Protein AF-K8Z9R3-F1 (afdb_monomer)

Sequence (144 aa):
MTDSKAEIEARPEETPIKNKKKRSLGTVLIVVLTIVILFASFYVFQRNIISVVQSKENHFFHILYQAKHYDKDDEVAILNDDKEGILATIIAMPKEKVKEKKVLLLLEGQNKVPKNQCVLQYSYHGKTYYRLIPQEEILGKKLI

Mean predicted aligned error: 16.2 Å

Foldseek 3Di:
DDDDDDDDPDDDDPDPPPPPPPPDPVNVVVVVVVVVVVVVVVVVVVVVVVCVVCVPQPPLPPQFDADPDDDAQFWFWAADPVRDIFTWGFHFDAQGFDDDPVVCVVVVNDRGHHRQWTWIWGADPNDIDIDIDGPVRTPGTGHD

Radius of gyration: 38.96 Å; Cα contacts (8 Å, |Δi|>4): 165; chains: 1; bounding box: 82×59×114 Å

pLDDT: mean 78.54, std 15.34, range [44.75, 94.81]

Organism: NCBI:txid1234409

Secondary structure (DSSP, 8-sta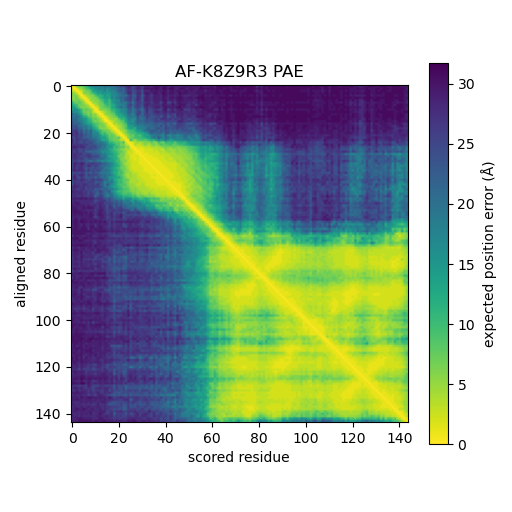te):
----------PPP-----------HHHHHHHHHHHHHHHHHHHHHHHHHHHHHHHHHSTTTTTEE--SS--TT-EEEEE-TTS-EEEEEEEE-TT-B---HHHHHHTTT-SB--TTEEEEEEEETTEEEEEEEEGGG--EEEP-

Nearest PDB structures (foldseek):
  7uwz-assembly1_A  TM=7.080E-01  e=2.681E-02  synthetic construct
  6w92-assembly1_A  TM=4.760E-01  e=4.591E-01  Homo sapiens
  8bdv-assembly1_A  TM=4.474E-01  e=3.060E-01  Staphylococcus aureus
  6t6w-assembly1_B  TM=2.427E-01  e=3.060E-01  Southampton virus (serotype 3)
  6yxy-assembly1_AE  TM=1.672E-01  e=2.466E+00  Trypanosoma brucei brucei

Solvent-accessible surface area (backbone atoms only — not comparable to full-atom values): 8793 Å² total; per-residue (Å²): 143,86,82,88,75,89,82,76,82,78,78,81,78,82,72,82,81,77,79,74,77,76,76,50,72,68,60,54,51,52,53,52,53,51,51,54,52,52,51,51,54,50,51,53,51,50,51,51,50,52,52,55,52,51,60,70,70,52,62,77,62,77,46,48,43,80,60,96,70,83,58,71,70,39,51,28,33,32,63,48,98,86,67,44,82,42,69,27,31,28,77,38,46,49,62,36,74,60,85,52,67,72,59,27,61,75,45,76,68,42,54,50,38,52,83,62,24,32,35,32,39,34,72,58,97,91,40,82,47,76,46,79,42,52,62,85,63,51,71,19,31,58,69,129

Structure (mmCIF, N/CA/C/O backbone):
data_AF-K8Z9R3-F1
#
_entry.id   AF-K8Z9R3-F1
#
loop_
_atom_site.group_PDB
_atom_site.id
_atom_site.type_symbol
_atom_site.label_atom_id
_atom_site.label_alt_id
_atom_site.label_comp_id
_atom_site.label_asym_id
_atom_site.label_entity_id
_atom_site.label_seq_id
_atom_site.pdbx_PDB_ins_code
_atom_site.Cartn_x
_atom_site.Cartn_y
_atom_site.Cartn_z
_atom_site.occupancy
_atom_site.B_iso_or_equiv
_atom_site.auth_seq_id
_atom_site.auth_comp_id
_atom_site.auth_asym_id
_atom_site.auth_atom_id
_atom_site.pdbx_PDB_model_num
ATOM 1 N N . MET A 1 1 ? 63.128 -44.549 -93.442 1.00 55.72 1 MET A N 1
ATOM 2 C CA . MET A 1 1 ? 62.852 -43.142 -93.093 1.00 55.72 1 MET A CA 1
ATOM 3 C C . MET A 1 1 ? 61.366 -42.898 -93.285 1.00 55.72 1 MET A C 1
ATOM 5 O O . MET A 1 1 ? 60.949 -42.805 -94.426 1.00 55.72 1 MET A O 1
ATOM 9 N N . THR A 1 2 ? 60.602 -42.858 -92.194 1.00 47.03 2 THR A N 1
ATOM 10 C CA . THR A 1 2 ? 59.252 -42.269 -92.087 1.00 47.03 2 THR A CA 1
ATOM 11 C C . THR A 1 2 ? 58.983 -42.123 -90.594 1.00 47.03 2 THR A C 1
ATOM 13 O O . THR A 1 2 ? 58.493 -43.041 -89.940 1.00 47.03 2 THR A O 1
ATOM 16 N N . ASP A 1 3 ? 59.437 -40.992 -90.065 1.00 49.03 3 ASP A N 1
ATOM 17 C CA . ASP A 1 3 ? 59.063 -40.465 -88.760 1.00 49.03 3 ASP A CA 1
ATOM 18 C C . ASP A 1 3 ? 57.748 -39.684 -88.872 1.00 49.03 3 ASP A C 1
ATOM 20 O O . ASP A 1 3 ? 57.462 -39.094 -89.911 1.00 49.03 3 ASP A O 1
ATOM 24 N N . SER A 1 4 ? 57.071 -39.560 -87.728 1.00 52.44 4 SER A N 1
ATOM 25 C CA . SER A 1 4 ? 56.029 -38.576 -87.393 1.00 52.44 4 SER A CA 1
ATOM 26 C C . SER A 1 4 ? 54.599 -38.867 -87.831 1.00 52.44 4 SER A C 1
ATOM 28 O O . SER A 1 4 ? 54.335 -39.233 -88.962 1.00 52.44 4 SER A O 1
ATOM 30 N N . LYS A 1 5 ? 53.582 -38.604 -87.016 1.00 56.75 5 LYS A N 1
ATOM 31 C CA . LYS A 1 5 ? 53.425 -38.304 -85.580 1.00 56.75 5 LYS A CA 1
ATOM 32 C C . LYS A 1 5 ? 51.905 -38.368 -85.409 1.00 56.75 5 LYS A C 1
ATOM 34 O O . LYS A 1 5 ? 51.187 -37.829 -86.245 1.00 56.75 5 LYS A O 1
ATOM 39 N N . ALA A 1 6 ? 51.413 -39.030 -84.369 1.00 55.19 6 ALA A N 1
ATOM 40 C CA . ALA A 1 6 ? 50.006 -38.933 -84.009 1.00 55.19 6 ALA A CA 1
ATOM 41 C C . ALA A 1 6 ? 49.733 -37.504 -83.508 1.00 55.19 6 ALA A C 1
ATOM 43 O O . ALA A 1 6 ? 50.285 -37.092 -82.487 1.00 55.19 6 ALA A O 1
ATOM 44 N N . GLU A 1 7 ? 48.923 -36.744 -84.242 1.00 59.84 7 GLU A N 1
ATOM 45 C CA . GLU A 1 7 ? 48.343 -35.486 -83.774 1.00 59.84 7 GLU A CA 1
ATOM 46 C C . GLU A 1 7 ? 47.210 -35.813 -82.797 1.00 59.84 7 GLU A C 1
ATOM 48 O O . GLU A 1 7 ? 46.140 -36.288 -83.171 1.00 59.84 7 GLU A O 1
ATOM 53 N N . ILE A 1 8 ? 47.483 -35.604 -81.512 1.00 61.06 8 ILE A N 1
ATOM 54 C CA . ILE A 1 8 ? 46.482 -35.587 -80.450 1.00 61.06 8 ILE A CA 1
ATOM 55 C C . ILE A 1 8 ? 45.933 -34.160 -80.416 1.00 61.06 8 ILE A C 1
ATOM 57 O O . ILE A 1 8 ? 46.606 -33.247 -79.936 1.00 61.06 8 ILE A O 1
ATOM 61 N N . GLU A 1 9 ? 44.726 -33.959 -80.944 1.00 53.25 9 GLU A N 1
ATOM 62 C CA . GLU A 1 9 ? 43.955 -32.734 -80.726 1.00 53.25 9 GLU A CA 1
ATOM 63 C C . GLU A 1 9 ? 43.710 -32.557 -79.220 1.00 53.25 9 GLU A C 1
ATOM 65 O O . GLU A 1 9 ? 42.958 -33.300 -78.583 1.00 53.25 9 GLU A O 1
ATOM 70 N N . ALA A 1 10 ? 44.363 -31.556 -78.637 1.00 52.25 10 ALA A N 1
ATOM 71 C CA . ALA A 1 10 ? 44.086 -31.099 -77.288 1.00 52.25 10 ALA A CA 1
ATOM 72 C C . ALA A 1 10 ? 42.703 -30.427 -77.263 1.00 52.25 10 ALA A C 1
ATOM 74 O O . ALA A 1 10 ? 42.527 -29.314 -77.759 1.00 52.25 10 ALA A O 1
ATOM 75 N N . ARG A 1 11 ? 41.710 -31.104 -76.675 1.00 63.94 11 ARG A N 1
ATOM 76 C CA . ARG A 1 11 ? 40.442 -30.473 -76.287 1.00 63.94 11 ARG A CA 1
ATOM 77 C C . ARG A 1 11 ? 40.746 -29.343 -75.292 1.00 63.94 11 ARG A C 1
ATOM 79 O O . ARG A 1 11 ? 41.435 -29.609 -74.308 1.00 63.94 11 ARG A O 1
ATOM 86 N N . PRO A 1 12 ? 40.252 -28.112 -75.499 1.00 56.16 12 PRO A N 1
ATOM 87 C CA . PRO A 1 12 ? 40.429 -27.052 -74.518 1.00 56.16 12 PRO A CA 1
ATOM 88 C C . PRO A 1 12 ? 39.654 -27.413 -73.245 1.00 56.16 12 PRO A C 1
ATOM 90 O O . PRO A 1 12 ? 38.433 -27.560 -73.273 1.00 56.16 12 PRO A O 1
ATOM 93 N N . GLU A 1 13 ? 40.362 -27.574 -72.128 1.00 59.94 13 GLU A N 1
ATOM 94 C CA . GLU A 1 13 ? 39.747 -27.577 -70.803 1.00 59.94 13 GLU A CA 1
ATOM 95 C C . GLU A 1 13 ? 39.108 -26.201 -70.568 1.00 59.94 13 GLU A C 1
ATOM 97 O O . GLU A 1 13 ? 39.792 -25.173 -70.545 1.00 59.94 13 GLU A O 1
ATOM 102 N N . GLU A 1 14 ? 37.785 -26.167 -70.410 1.00 54.34 14 GLU A N 1
ATOM 103 C CA . GLU A 1 14 ? 37.080 -24.975 -69.952 1.00 54.34 14 GLU A CA 1
ATOM 104 C C . GLU A 1 14 ? 37.572 -24.624 -68.546 1.00 54.34 14 GLU A C 1
ATOM 106 O O . GLU A 1 14 ? 37.237 -25.252 -67.541 1.00 54.34 14 GLU A O 1
ATOM 111 N N . THR A 1 15 ? 38.401 -23.590 -68.475 1.00 60.47 15 THR A N 1
ATOM 112 C CA . THR A 1 15 ? 38.786 -22.975 -67.212 1.00 60.47 15 THR A CA 1
ATOM 113 C C . THR A 1 15 ? 37.537 -22.351 -66.583 1.00 60.47 15 THR A C 1
ATOM 115 O O . THR A 1 15 ? 36.822 -21.603 -67.255 1.00 60.47 15 THR A O 1
ATOM 118 N N . PRO A 1 16 ? 37.238 -22.606 -65.294 1.00 60.16 16 PRO A N 1
ATOM 119 C CA . PRO A 1 16 ? 36.074 -22.015 -64.657 1.00 60.16 16 PRO A CA 1
ATOM 120 C C . PRO A 1 16 ? 36.231 -20.494 -64.648 1.00 60.16 16 PRO A C 1
ATOM 122 O O . PRO A 1 16 ? 37.081 -19.939 -63.942 1.00 60.16 16 PRO A O 1
ATOM 125 N N . ILE A 1 17 ? 35.390 -19.812 -65.428 1.00 63.97 17 ILE A N 1
ATOM 126 C CA . ILE A 1 17 ? 35.260 -18.357 -65.420 1.00 63.97 17 ILE A CA 1
ATOM 127 C C . ILE A 1 17 ? 34.799 -17.961 -64.016 1.00 63.97 17 ILE A C 1
ATOM 129 O O . ILE A 1 17 ? 33.620 -18.015 -63.659 1.00 63.97 17 ILE A O 1
ATOM 133 N N . LYS A 1 18 ? 35.764 -17.570 -63.183 1.00 58.81 18 LYS A N 1
ATOM 134 C CA . LYS A 1 18 ? 35.537 -16.957 -61.876 1.00 58.81 18 LYS A CA 1
ATOM 135 C C . LYS A 1 18 ? 34.822 -15.626 -62.104 1.00 58.81 18 LYS A C 1
ATOM 137 O O . LYS A 1 18 ? 35.453 -14.578 -62.231 1.00 58.81 18 LYS A O 1
ATOM 142 N N . ASN A 1 19 ? 33.493 -15.645 -62.091 1.00 57.97 19 ASN A N 1
ATOM 143 C CA . ASN A 1 19 ? 32.685 -14.442 -61.943 1.00 57.97 19 ASN A CA 1
ATOM 144 C C . ASN A 1 19 ? 32.899 -13.871 -60.532 1.00 57.97 19 ASN A C 1
ATOM 146 O O . ASN A 1 19 ? 32.089 -14.055 -59.624 1.00 57.97 19 ASN A O 1
ATOM 150 N N . LYS A 1 20 ? 34.007 -13.149 -60.322 1.00 55.41 20 LYS A N 1
ATOM 151 C CA . LYS A 1 20 ? 34.118 -12.213 -59.202 1.00 55.41 20 LYS A CA 1
ATOM 152 C C . LYS A 1 20 ? 33.115 -11.093 -59.473 1.00 55.41 20 LYS A C 1
ATOM 154 O O . LYS A 1 20 ? 33.454 -10.102 -60.112 1.00 55.41 20 LYS A O 1
ATOM 159 N N . LYS A 1 21 ? 31.876 -11.240 -58.983 1.00 61.62 21 LYS A N 1
ATOM 160 C CA . LYS A 1 21 ? 30.930 -10.122 -58.861 1.00 61.62 21 LYS A CA 1
ATOM 161 C C . LYS A 1 21 ? 31.626 -9.029 -58.043 1.00 61.62 21 LYS A C 1
ATOM 163 O O . LYS A 1 21 ? 31.679 -9.113 -56.816 1.00 61.62 21 LYS A O 1
ATOM 168 N N . LYS A 1 22 ? 32.197 -8.024 -58.722 1.00 60.19 22 LYS A N 1
ATOM 169 C CA . LYS A 1 22 ? 32.616 -6.761 -58.106 1.00 60.19 22 LYS A CA 1
ATOM 170 C C . LYS A 1 22 ? 31.357 -6.185 -57.469 1.00 60.19 22 LYS A C 1
ATOM 172 O O . LYS A 1 22 ? 30.458 -5.734 -58.172 1.00 60.19 22 LYS A O 1
ATOM 177 N N . ARG A 1 23 ? 31.249 -6.281 -56.143 1.00 59.72 23 ARG A N 1
ATOM 178 C CA . ARG A 1 23 ? 30.182 -5.602 -55.405 1.00 59.72 23 ARG A CA 1
ATOM 179 C C . ARG A 1 23 ? 30.370 -4.112 -55.673 1.00 59.72 23 ARG A C 1
ATOM 181 O O . ARG A 1 23 ? 31.442 -3.577 -55.404 1.00 59.72 23 ARG A O 1
ATOM 188 N N . SER A 1 24 ? 29.372 -3.488 -56.291 1.00 70.81 24 SER A N 1
ATOM 189 C CA . SER A 1 24 ? 29.402 -2.058 -56.584 1.00 70.81 24 SER A CA 1
ATOM 190 C C . SER A 1 24 ? 29.524 -1.282 -55.272 1.00 70.81 24 SER A C 1
ATOM 192 O O . SER A 1 24 ? 28.873 -1.633 -54.285 1.00 70.81 24 SER A O 1
ATOM 194 N N . LEU A 1 25 ? 30.347 -0.228 -55.261 1.00 71.25 25 LEU A N 1
ATOM 195 C CA . LEU A 1 25 ? 30.527 0.663 -54.107 1.00 71.25 25 LEU A CA 1
ATOM 196 C C . LEU A 1 25 ? 29.182 1.197 -53.587 1.00 71.25 25 LEU A C 1
ATOM 198 O O . LEU A 1 25 ? 28.995 1.313 -52.379 1.00 71.25 25 LEU A O 1
ATOM 202 N N . GLY A 1 26 ? 28.211 1.416 -54.482 1.00 74.44 26 GLY A N 1
ATOM 203 C CA . GLY A 1 26 ? 26.856 1.832 -54.111 1.00 74.44 26 GLY A CA 1
ATOM 204 C C . GLY A 1 26 ? 26.102 0.790 -53.280 1.00 74.44 26 GLY A C 1
ATOM 205 O O . GLY A 1 26 ? 25.419 1.142 -52.325 1.00 74.44 26 GLY A O 1
ATOM 206 N N . THR A 1 27 ? 26.272 -0.504 -53.569 1.00 77.12 27 THR A N 1
ATOM 207 C CA . THR A 1 27 ? 25.634 -1.581 -52.793 1.00 77.12 27 THR A CA 1
ATOM 208 C C . THR A 1 27 ? 26.214 -1.669 -51.384 1.00 77.12 27 THR A C 1
ATOM 210 O O . THR A 1 27 ? 25.479 -1.910 -50.433 1.00 77.12 27 THR A O 1
ATOM 213 N N . VAL A 1 28 ? 27.522 -1.435 -51.231 1.00 78.19 28 VAL A N 1
ATOM 214 C CA . VAL A 1 28 ? 28.172 -1.400 -49.912 1.00 78.19 28 VAL A CA 1
ATOM 215 C C . VAL A 1 28 ? 27.656 -0.215 -49.095 1.00 78.19 28 VAL A C 1
ATOM 217 O O . VAL A 1 28 ? 27.317 -0.389 -47.927 1.00 78.19 28 VAL A O 1
ATOM 220 N N . LEU A 1 29 ? 27.523 0.959 -49.719 1.00 82.38 29 LEU A N 1
ATOM 221 C CA . LEU A 1 29 ? 27.026 2.165 -49.056 1.00 82.38 29 LEU A CA 1
ATOM 222 C C . LEU A 1 29 ? 25.589 1.988 -48.538 1.00 82.38 29 LEU A C 1
ATOM 224 O O . LEU A 1 29 ? 25.298 2.341 -47.398 1.00 82.38 29 LEU A O 1
ATOM 228 N N . ILE A 1 30 ? 24.712 1.381 -49.347 1.00 85.00 30 ILE A N 1
ATOM 229 C CA . ILE A 1 30 ? 23.323 1.098 -48.961 1.00 85.00 30 ILE A CA 1
ATOM 230 C C . ILE A 1 30 ? 23.285 0.134 -47.773 1.00 85.00 30 ILE A C 1
ATOM 232 O O . ILE A 1 30 ? 22.587 0.399 -46.798 1.00 85.00 30 ILE A O 1
ATOM 236 N N . VAL A 1 31 ? 24.064 -0.952 -47.802 1.00 84.06 31 VAL A N 1
ATOM 237 C CA . VAL A 1 31 ? 24.102 -1.927 -46.698 1.00 84.06 31 VAL A CA 1
ATOM 238 C C . VAL A 1 31 ? 24.564 -1.271 -45.395 1.00 84.06 31 VAL A C 1
ATOM 240 O O . VAL A 1 31 ? 23.930 -1.471 -44.361 1.00 84.06 31 VAL A O 1
ATOM 243 N N . VAL A 1 32 ? 25.609 -0.437 -45.439 1.00 85.88 32 VAL A N 1
ATOM 244 C CA . VAL A 1 32 ? 26.090 0.299 -44.258 1.00 85.88 32 VAL A CA 1
ATOM 245 C C . VAL A 1 32 ? 25.013 1.243 -43.726 1.00 85.88 32 VAL A C 1
ATOM 247 O O . VAL A 1 32 ? 24.728 1.226 -42.531 1.00 85.88 32 VAL A O 1
ATOM 250 N N . LEU A 1 33 ? 24.361 2.012 -44.602 1.00 88.38 33 LEU A N 1
ATOM 251 C CA . LEU A 1 33 ? 23.294 2.932 -44.205 1.00 88.38 33 LEU A CA 1
ATOM 252 C C . LEU A 1 33 ? 22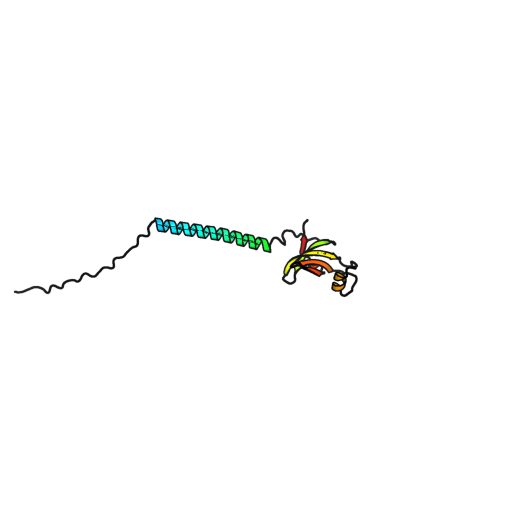.120 2.189 -43.548 1.00 88.38 33 LEU A C 1
A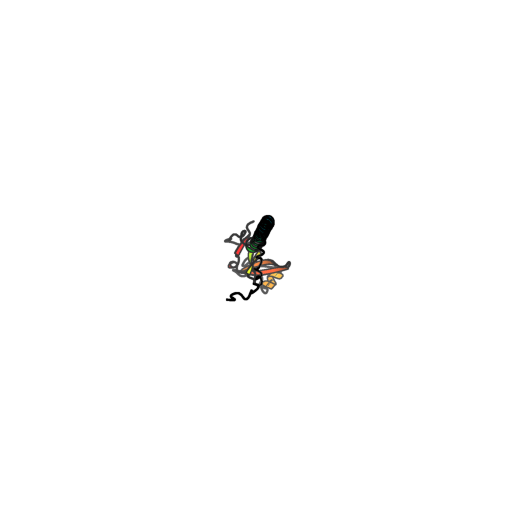TOM 254 O O . LEU A 1 33 ? 21.595 2.628 -42.528 1.00 88.38 33 LEU A O 1
ATOM 258 N N . THR A 1 34 ? 21.753 1.029 -44.094 1.00 86.88 34 THR A N 1
ATOM 259 C CA . THR A 1 34 ? 20.660 0.202 -43.563 1.00 86.88 34 THR A CA 1
ATOM 260 C C . THR A 1 34 ? 20.987 -0.315 -42.161 1.00 86.88 34 THR A C 1
ATOM 262 O O . THR A 1 34 ? 20.139 -0.270 -41.273 1.00 86.88 34 THR A O 1
ATOM 265 N N . ILE A 1 35 ? 22.230 -0.753 -41.930 1.00 90.25 35 ILE A N 1
ATOM 266 C CA . ILE A 1 35 ? 22.692 -1.202 -40.610 1.00 90.25 35 ILE A CA 1
ATOM 267 C C . ILE A 1 35 ? 22.647 -0.045 -39.606 1.00 90.25 35 ILE A C 1
ATOM 269 O O . ILE A 1 35 ? 22.139 -0.225 -38.503 1.00 90.25 35 ILE A O 1
ATOM 273 N N . VAL A 1 36 ? 23.109 1.152 -39.984 1.00 90.75 36 VAL A N 1
ATOM 274 C CA . VAL A 1 36 ? 23.073 2.335 -39.105 1.00 90.75 36 VAL A CA 1
ATOM 275 C C . VAL A 1 36 ? 21.639 2.688 -38.699 1.00 90.75 36 VAL A C 1
ATOM 277 O O . VAL A 1 36 ? 21.387 2.933 -37.520 1.00 90.75 36 VAL A O 1
ATOM 280 N N . ILE A 1 37 ? 20.690 2.657 -39.640 1.00 91.25 37 ILE A N 1
ATOM 281 C CA . ILE A 1 37 ? 19.271 2.919 -39.354 1.00 91.25 37 ILE A CA 1
ATOM 282 C C . ILE A 1 37 ? 18.710 1.864 -38.394 1.00 91.25 37 ILE A C 1
ATOM 284 O O . ILE A 1 37 ? 18.081 2.223 -37.402 1.00 91.25 37 ILE A O 1
ATOM 288 N N . LEU A 1 38 ? 18.982 0.576 -38.632 1.00 91.00 38 LEU A N 1
ATOM 289 C CA . LEU A 1 38 ? 18.526 -0.504 -37.751 1.00 91.00 38 LEU A CA 1
ATOM 290 C C . LEU A 1 38 ? 19.091 -0.368 -36.331 1.00 91.00 38 LEU A C 1
ATOM 292 O O . LEU A 1 38 ? 18.348 -0.522 -35.363 1.00 91.00 38 LEU A O 1
ATOM 296 N N . PHE A 1 39 ? 20.374 -0.022 -36.195 1.00 89.75 39 PHE A N 1
ATOM 297 C CA . PHE A 1 39 ? 20.992 0.235 -34.893 1.00 89.75 39 PHE A CA 1
ATOM 298 C C . PHE A 1 39 ? 20.380 1.450 -34.192 1.00 89.75 39 PHE A C 1
ATOM 300 O O . PHE A 1 39 ? 20.116 1.386 -32.993 1.00 89.75 39 PHE A O 1
ATOM 307 N N . ALA A 1 40 ? 20.107 2.534 -34.921 1.00 88.06 40 ALA A N 1
ATOM 308 C CA . ALA A 1 40 ? 19.456 3.715 -34.362 1.00 88.06 40 ALA A CA 1
ATOM 309 C C . ALA A 1 40 ? 18.030 3.397 -33.883 1.00 88.06 40 ALA A C 1
ATOM 311 O O . ALA A 1 40 ? 17.672 3.727 -32.751 1.00 88.06 40 ALA A O 1
ATOM 312 N N . SER A 1 41 ? 17.235 2.696 -34.696 1.00 88.69 41 SER A N 1
ATOM 313 C CA . SER A 1 41 ? 15.887 2.258 -34.322 1.00 88.69 41 SER A CA 1
ATOM 314 C C . SER A 1 41 ? 15.905 1.327 -33.109 1.00 88.69 41 SER A C 1
ATOM 316 O O . SER A 1 41 ? 15.107 1.505 -32.190 1.00 88.69 41 SER A O 1
ATOM 318 N N . PHE A 1 42 ? 16.844 0.379 -33.059 1.00 87.56 42 PHE A N 1
ATOM 319 C CA . PHE A 1 42 ? 17.013 -0.523 -31.921 1.00 87.56 42 PHE A CA 1
ATOM 320 C C . PHE A 1 42 ? 17.436 0.222 -30.647 1.00 87.56 42 PHE A C 1
ATOM 322 O O . PHE A 1 42 ? 16.893 -0.042 -29.577 1.00 87.56 42 PHE A O 1
ATOM 329 N N . TYR A 1 43 ? 18.343 1.197 -30.752 1.00 86.06 43 TYR A N 1
ATOM 330 C CA . TYR A 1 43 ? 18.779 2.019 -29.622 1.00 86.06 43 TYR A CA 1
ATOM 331 C C . TYR A 1 43 ? 17.631 2.858 -29.039 1.00 86.06 43 TYR A C 1
ATOM 333 O O . TYR A 1 43 ? 17.446 2.903 -27.821 1.00 86.06 43 TYR A O 1
ATOM 341 N N . VAL A 1 44 ? 16.819 3.483 -29.899 1.00 77.56 44 VAL A N 1
ATOM 342 C CA . VAL A 1 44 ? 15.623 4.231 -29.474 1.00 77.56 44 VAL A CA 1
ATOM 343 C C . VAL A 1 44 ? 14.596 3.296 -28.830 1.00 77.56 44 VAL A C 1
ATOM 345 O O . VAL A 1 44 ? 14.036 3.622 -27.784 1.00 77.56 44 VAL A O 1
ATOM 348 N N . PHE A 1 45 ? 14.386 2.109 -29.403 1.00 76.88 45 PHE A N 1
ATOM 349 C CA . PHE A 1 45 ? 13.487 1.099 -28.848 1.00 76.88 45 PHE A CA 1
ATOM 350 C C . PHE A 1 45 ? 13.943 0.610 -27.466 1.00 76.88 45 PHE A C 1
ATOM 352 O O . PHE A 1 45 ? 13.134 0.562 -26.541 1.00 76.88 45 PHE A O 1
ATOM 359 N N . GLN A 1 46 ? 15.239 0.334 -27.284 1.00 76.69 46 GLN A N 1
ATOM 360 C CA . GLN A 1 46 ? 15.793 -0.028 -25.979 1.00 76.69 46 GLN A CA 1
ATOM 361 C C . GLN A 1 46 ? 15.634 1.094 -24.954 1.00 76.69 46 GLN A C 1
ATOM 363 O O . GLN A 1 46 ? 15.209 0.821 -23.835 1.00 76.69 46 GLN A O 1
ATOM 368 N N . ARG A 1 47 ? 15.908 2.355 -25.320 1.00 72.12 47 ARG A N 1
ATOM 369 C CA . ARG A 1 47 ? 15.676 3.488 -24.410 1.00 72.12 47 ARG A CA 1
ATOM 370 C C . ARG A 1 47 ? 14.213 3.613 -24.003 1.00 72.12 47 ARG A C 1
ATOM 372 O O . ARG A 1 47 ? 13.950 3.839 -22.827 1.00 72.12 47 ARG A O 1
ATOM 379 N N . ASN A 1 48 ? 13.275 3.423 -24.928 1.00 64.75 48 ASN A N 1
ATOM 380 C CA . ASN A 1 48 ? 11.851 3.464 -24.605 1.00 64.75 48 ASN A CA 1
ATOM 381 C C . ASN A 1 48 ? 11.433 2.304 -23.698 1.00 64.75 48 ASN A C 1
ATOM 383 O O . ASN A 1 48 ? 10.721 2.538 -22.730 1.00 64.75 48 ASN A O 1
ATOM 387 N N . ILE A 1 49 ? 11.901 1.077 -23.942 1.00 62.53 49 ILE A N 1
ATOM 388 C CA . ILE A 1 49 ? 11.591 -0.057 -23.059 1.00 62.53 49 ILE A CA 1
ATOM 389 C C . ILE A 1 49 ? 12.197 0.151 -21.676 1.00 62.53 49 ILE A C 1
ATOM 391 O O . ILE A 1 49 ? 11.487 0.009 -20.690 1.00 62.53 49 ILE A O 1
ATOM 395 N N . ILE A 1 50 ? 13.472 0.528 -21.582 1.00 59.25 50 ILE A N 1
ATOM 396 C CA . ILE A 1 50 ? 14.135 0.763 -20.294 1.00 59.25 50 ILE A CA 1
ATOM 397 C C . ILE A 1 50 ? 13.440 1.904 -19.544 1.00 59.25 50 ILE A C 1
ATOM 399 O O . ILE A 1 50 ? 13.172 1.768 -18.356 1.00 59.25 50 ILE A O 1
ATOM 403 N N . SER A 1 51 ? 13.062 2.982 -20.238 1.00 54.53 51 SER A N 1
ATOM 404 C CA . SER A 1 51 ? 12.310 4.092 -19.647 1.00 54.53 51 SER A CA 1
ATOM 405 C C . SER A 1 51 ? 10.915 3.671 -19.179 1.00 54.53 51 SER A C 1
ATOM 407 O O . SER A 1 51 ? 10.469 4.133 -18.134 1.00 54.53 51 SER A O 1
ATOM 409 N N . VAL A 1 52 ? 10.216 2.804 -19.917 1.00 55.47 52 VAL A N 1
ATOM 410 C CA . VAL A 1 52 ? 8.879 2.309 -19.542 1.00 55.47 52 VAL A CA 1
ATOM 411 C C . VAL A 1 52 ? 8.958 1.292 -18.400 1.00 55.47 52 VAL A C 1
ATOM 413 O O . VAL A 1 52 ? 8.096 1.292 -17.526 1.00 55.47 52 VAL A O 1
ATOM 416 N N . VAL A 1 53 ? 9.995 0.455 -18.367 1.00 55.38 53 VAL A N 1
ATOM 417 C CA . VAL A 1 53 ? 10.221 -0.532 -17.301 1.00 55.38 53 VAL A CA 1
ATOM 418 C C . VAL A 1 53 ? 10.672 0.164 -16.010 1.00 55.38 53 VAL A C 1
ATOM 420 O O . VAL A 1 53 ? 10.056 -0.043 -14.968 1.00 55.38 53 VAL A O 1
ATOM 423 N N . GLN A 1 54 ? 11.631 1.098 -16.068 1.00 48.84 54 GLN A N 1
ATOM 424 C CA . GLN A 1 54 ? 12.013 1.910 -14.901 1.00 48.84 54 GLN A CA 1
ATOM 425 C C . GLN A 1 54 ? 10.873 2.814 -14.408 1.00 48.84 54 GLN A C 1
ATOM 427 O O . GLN A 1 54 ? 10.751 3.035 -13.202 1.00 48.84 54 GLN A O 1
ATOM 432 N N . SER A 1 55 ? 10.011 3.295 -15.313 1.00 47.94 55 SER A N 1
ATOM 433 C CA . SER A 1 55 ? 8.837 4.097 -14.951 1.00 47.94 55 SER A CA 1
ATOM 434 C C . SER A 1 55 ? 7.823 3.324 -14.102 1.00 47.94 55 SER A C 1
ATOM 436 O O . SER A 1 55 ? 7.114 3.948 -13.313 1.00 47.94 55 SER A O 1
ATOM 438 N N . LYS A 1 56 ? 7.727 1.999 -14.253 1.00 49.16 56 LYS A N 1
ATOM 439 C CA . LYS A 1 56 ? 6.737 1.192 -13.527 1.00 49.16 56 LYS A CA 1
ATOM 440 C C . LYS A 1 56 ? 7.246 0.656 -12.193 1.00 49.16 56 LYS A C 1
ATOM 442 O O . LYS A 1 56 ? 6.452 0.551 -11.268 1.00 49.16 56 LYS A O 1
ATOM 447 N N . GLU A 1 57 ? 8.540 0.369 -12.071 1.00 46.66 57 GLU A N 1
ATOM 448 C CA . GLU A 1 57 ? 9.073 -0.299 -10.873 1.00 46.66 57 GLU A CA 1
ATOM 449 C C . GLU A 1 57 ? 9.677 0.660 -9.832 1.00 46.66 57 GLU A C 1
ATOM 451 O O . GLU A 1 57 ? 9.606 0.374 -8.640 1.00 46.66 57 GLU A O 1
ATOM 456 N N . ASN A 1 58 ? 10.198 1.834 -10.222 1.00 44.75 58 ASN A N 1
ATOM 457 C CA . ASN A 1 58 ? 10.946 2.691 -9.283 1.00 44.75 58 ASN A CA 1
ATOM 458 C C . ASN A 1 58 ? 10.199 3.926 -8.761 1.00 44.75 58 ASN A C 1
ATOM 460 O O . ASN A 1 58 ? 10.583 4.473 -7.729 1.00 44.75 58 ASN A O 1
ATOM 464 N N . HIS A 1 59 ? 9.114 4.379 -9.394 1.00 49.22 59 HIS A N 1
ATOM 465 C CA . HIS A 1 59 ? 8.431 5.597 -8.926 1.00 49.22 59 HIS A CA 1
ATOM 466 C C . HIS A 1 59 ? 7.662 5.421 -7.614 1.00 49.22 59 HIS A C 1
ATOM 468 O O . HIS A 1 59 ? 7.414 6.410 -6.928 1.00 49.22 59 HIS A O 1
ATOM 474 N N . PHE A 1 60 ? 7.312 4.188 -7.241 1.00 52.69 60 PHE A N 1
ATOM 475 C CA . PHE A 1 60 ? 6.525 3.932 -6.037 1.00 52.69 60 PHE A CA 1
ATOM 476 C C . PHE A 1 60 ? 7.301 4.253 -4.746 1.00 52.69 60 PHE A C 1
ATOM 478 O O . PHE A 1 60 ? 6.739 4.802 -3.802 1.00 52.69 60 PHE A O 1
ATOM 485 N N . PHE A 1 61 ? 8.612 3.982 -4.724 1.00 55.16 61 PHE A N 1
ATOM 486 C CA . PHE A 1 61 ? 9.442 4.131 -3.523 1.00 55.16 61 PHE A CA 1
ATOM 487 C C . PHE A 1 61 ? 10.180 5.472 -3.422 1.00 55.16 61 PHE A C 1
ATOM 489 O O . PHE A 1 61 ? 10.572 5.862 -2.326 1.00 55.16 61 PHE A O 1
ATOM 496 N N . HIS A 1 62 ? 10.340 6.219 -4.521 1.00 53.19 62 HIS A N 1
ATOM 497 C CA . HIS A 1 62 ? 11.066 7.499 -4.508 1.00 53.19 62 HIS A CA 1
ATOM 498 C C . HIS A 1 62 ? 10.356 8.635 -3.744 1.00 53.19 62 HIS A C 1
ATOM 500 O O . HIS A 1 62 ? 10.980 9.658 -3.479 1.00 53.19 62 HIS A O 1
ATOM 506 N N . ILE A 1 63 ? 9.082 8.465 -3.376 1.00 58.28 63 ILE A N 1
ATOM 507 C CA . ILE A 1 63 ? 8.260 9.480 -2.683 1.00 58.28 63 ILE A CA 1
ATOM 508 C C . ILE A 1 63 ? 8.026 9.093 -1.209 1.00 58.28 63 ILE A C 1
ATOM 510 O O . ILE A 1 63 ? 7.315 9.779 -0.478 1.00 58.28 63 ILE A O 1
ATOM 514 N N . LEU A 1 64 ? 8.619 7.990 -0.742 1.00 67.31 64 LEU A N 1
ATOM 515 C CA . LEU A 1 64 ? 8.401 7.495 0.612 1.00 67.31 64 LEU A CA 1
ATOM 516 C C . LEU A 1 64 ? 9.486 7.986 1.561 1.00 67.31 64 LEU A C 1
ATOM 518 O O . LEU A 1 64 ? 10.678 7.812 1.314 1.00 67.31 64 LEU A O 1
ATOM 522 N N . TYR A 1 65 ? 9.060 8.546 2.688 1.00 75.44 65 TYR A N 1
ATOM 523 C CA . TYR A 1 65 ? 9.931 8.799 3.825 1.00 75.44 65 TYR A CA 1
ATOM 524 C C . TYR A 1 65 ? 9.579 7.843 4.964 1.00 75.44 65 TYR A C 1
ATOM 526 O O . TYR A 1 65 ? 8.407 7.563 5.227 1.00 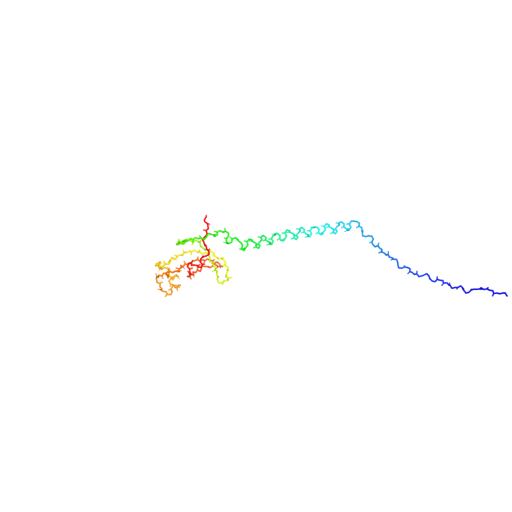75.44 65 TYR A O 1
ATOM 534 N N . GLN A 1 66 ? 10.593 7.331 5.662 1.00 73.56 66 GLN A N 1
ATOM 535 C CA . GLN A 1 66 ? 10.367 6.554 6.879 1.00 73.56 66 GLN A CA 1
ATOM 536 C C . GLN A 1 66 ? 9.946 7.503 8.002 1.00 73.56 66 GLN A C 1
ATOM 538 O O . GLN A 1 66 ? 10.762 8.234 8.568 1.00 73.56 66 GLN A O 1
ATOM 543 N N . ALA A 1 67 ? 8.652 7.510 8.308 1.00 70.50 67 ALA A N 1
ATOM 544 C CA . ALA A 1 67 ? 8.113 8.250 9.433 1.00 70.50 67 ALA A CA 1
ATOM 545 C C . ALA A 1 67 ? 8.291 7.431 10.721 1.00 70.50 67 ALA A C 1
ATOM 547 O O . ALA A 1 67 ? 8.021 6.234 10.753 1.00 70.50 67 ALA A O 1
ATOM 548 N N . LYS A 1 68 ? 8.731 8.077 11.810 1.00 74.38 68 LYS A N 1
ATOM 549 C CA . LYS A 1 68 ? 8.780 7.441 13.144 1.00 74.38 68 LYS A CA 1
ATOM 550 C C . LYS A 1 68 ? 7.394 7.276 13.767 1.00 74.38 68 LYS A C 1
ATOM 552 O O . LYS A 1 68 ? 7.208 6.446 14.652 1.00 74.38 68 LYS A O 1
ATOM 557 N N . HIS A 1 69 ? 6.451 8.101 13.328 1.00 83.00 69 HIS A N 1
ATOM 558 C CA . HIS A 1 69 ? 5.080 8.133 13.801 1.00 83.00 69 HIS A CA 1
ATOM 559 C C . HIS A 1 69 ? 4.158 8.229 12.594 1.00 83.00 69 HIS A C 1
ATOM 561 O O . HIS A 1 69 ? 4.451 8.957 11.645 1.00 83.00 69 HIS A O 1
ATOM 567 N N . TYR A 1 70 ? 3.072 7.474 12.659 1.00 89.06 70 TYR A N 1
ATOM 568 C CA . TYR A 1 70 ? 1.993 7.499 11.691 1.00 89.06 70 TYR A CA 1
ATOM 569 C C . TYR A 1 70 ? 0.752 8.013 12.399 1.00 89.06 70 TYR A C 1
ATOM 571 O O . TYR A 1 70 ? 0.531 7.656 13.557 1.00 89.06 70 TYR A O 1
ATOM 579 N N . ASP A 1 71 ? -0.037 8.813 11.703 1.00 91.44 71 ASP A N 1
ATOM 580 C CA . ASP A 1 71 ? -1.293 9.359 12.185 1.00 91.44 71 ASP A CA 1
ATOM 581 C C . ASP A 1 71 ? -2.459 8.844 11.337 1.00 91.44 71 ASP A C 1
ATOM 583 O O . ASP A 1 71 ? -2.297 8.258 10.264 1.00 91.44 71 ASP A O 1
ATOM 587 N N . LYS A 1 72 ? -3.672 9.042 11.847 1.00 91.19 72 LYS A N 1
ATOM 588 C CA . LYS A 1 72 ? -4.884 8.790 11.072 1.00 91.19 72 LYS A CA 1
ATOM 589 C C . LYS A 1 72 ? -4.917 9.712 9.849 1.00 91.19 72 LYS A C 1
ATOM 591 O O . LYS A 1 72 ? -4.463 10.847 9.921 1.00 91.19 72 LYS A O 1
ATOM 596 N N . ASP A 1 73 ? -5.477 9.208 8.758 1.00 91.69 73 ASP A N 1
ATOM 597 C CA . ASP A 1 73 ? -5.595 9.844 7.444 1.00 91.69 73 ASP A CA 1
ATOM 598 C C . ASP A 1 73 ? -4.268 9.992 6.675 1.00 91.69 73 ASP A C 1
ATOM 600 O O . ASP A 1 73 ? -4.248 10.513 5.560 1.00 91.69 73 ASP A O 1
ATOM 604 N N . ASP A 1 74 ? -3.167 9.451 7.205 1.00 91.50 74 ASP A N 1
ATOM 605 C CA . ASP A 1 74 ? -1.897 9.393 6.488 1.00 91.50 74 ASP A CA 1
ATOM 606 C C . ASP A 1 74 ? -1.949 8.421 5.303 1.00 91.50 74 ASP A C 1
ATOM 608 O O . ASP A 1 74 ? -2.370 7.268 5.442 1.00 91.50 74 ASP A O 1
ATOM 612 N N . GLU A 1 75 ? -1.445 8.861 4.146 1.00 91.75 75 GLU A N 1
ATOM 613 C CA . GLU A 1 75 ? -1.139 7.981 3.016 1.00 91.75 75 GLU A CA 1
ATOM 614 C C . GLU A 1 75 ? 0.210 7.288 3.234 1.00 91.75 75 GLU A C 1
ATOM 616 O O . GLU A 1 75 ? 1.274 7.914 3.249 1.00 91.75 75 GLU A O 1
ATOM 621 N N . VAL A 1 76 ? 0.162 5.970 3.371 1.00 91.69 76 VAL A N 1
ATOM 622 C CA . VAL A 1 76 ? 1.302 5.103 3.641 1.00 91.69 76 VAL A CA 1
ATOM 623 C C . VAL A 1 76 ? 1.469 4.042 2.562 1.00 91.69 76 VAL A C 1
ATOM 625 O O . VAL A 1 76 ? 0.513 3.620 1.918 1.00 91.69 76 VAL A O 1
ATOM 628 N N . ALA A 1 77 ? 2.701 3.594 2.364 1.00 91.19 77 ALA A N 1
ATOM 629 C CA . ALA A 1 77 ? 3.021 2.482 1.488 1.00 91.19 77 ALA A CA 1
ATOM 630 C C . ALA A 1 77 ? 3.077 1.169 2.263 1.00 91.19 77 ALA A C 1
ATOM 632 O O . ALA A 1 77 ? 3.711 1.082 3.317 1.00 91.19 77 ALA A O 1
ATOM 633 N N . ILE A 1 78 ? 2.466 0.137 1.694 1.00 90.56 78 ILE A N 1
ATOM 634 C CA . ILE A 1 78 ? 2.481 -1.234 2.209 1.00 90.56 78 ILE A CA 1
ATOM 635 C C . ILE A 1 78 ? 2.761 -2.211 1.070 1.00 90.56 78 ILE A C 1
ATOM 637 O O . ILE A 1 78 ? 2.621 -1.857 -0.101 1.00 90.56 78 ILE A O 1
ATOM 641 N N . LEU A 1 79 ? 3.124 -3.448 1.405 1.00 87.81 79 LEU A N 1
ATOM 642 C CA . LEU A 1 79 ? 3.146 -4.542 0.434 1.00 87.81 79 LEU A CA 1
ATOM 643 C C . LEU A 1 79 ? 1.776 -5.228 0.397 1.00 87.81 79 LEU A C 1
ATOM 645 O O . LEU A 1 79 ? 1.179 -5.501 1.441 1.00 87.81 79 LEU A O 1
ATOM 649 N N . ASN A 1 80 ? 1.269 -5.507 -0.802 1.00 84.56 80 ASN A N 1
ATOM 650 C CA . ASN A 1 80 ? 0.133 -6.409 -0.976 1.00 84.56 80 ASN A CA 1
ATOM 651 C C . ASN A 1 80 ? 0.584 -7.883 -0.868 1.00 84.56 80 ASN A C 1
ATOM 653 O O . ASN A 1 80 ? 1.761 -8.180 -0.651 1.00 84.56 80 ASN A O 1
ATOM 657 N N . ASP A 1 81 ? -0.359 -8.817 -1.017 1.00 81.88 81 ASP A N 1
ATOM 658 C CA . ASP A 1 81 ? -0.072 -10.257 -0.909 1.00 81.88 81 ASP A CA 1
ATOM 659 C C . ASP A 1 81 ? 0.870 -10.767 -2.0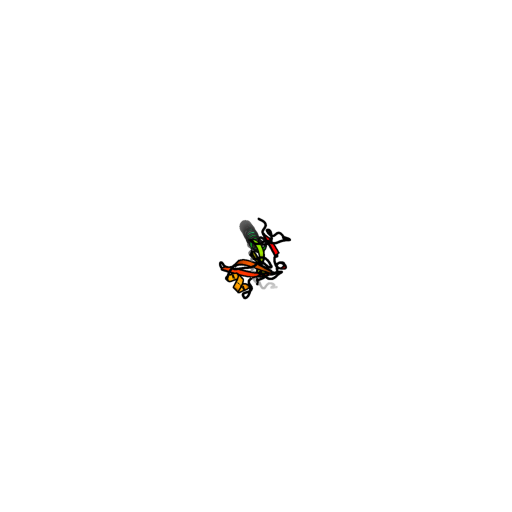18 1.00 81.88 81 ASP A C 1
ATOM 661 O O . ASP A 1 81 ? 1.638 -11.702 -1.795 1.00 81.88 81 ASP A O 1
ATOM 665 N N . ASP A 1 82 ? 0.893 -10.083 -3.165 1.00 83.69 82 ASP A N 1
ATOM 666 C CA . ASP A 1 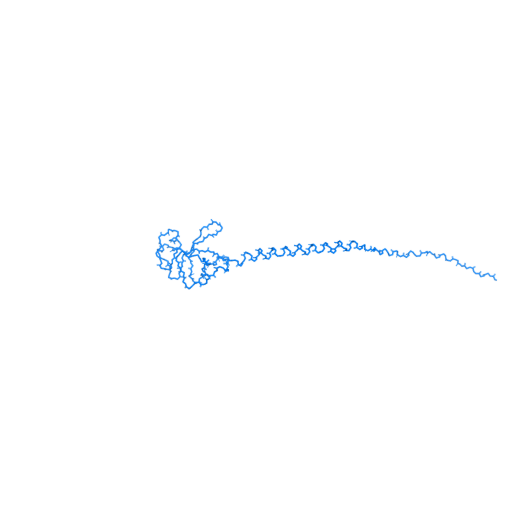82 ? 1.797 -10.335 -4.292 1.00 83.69 82 ASP A CA 1
ATOM 667 C C . ASP A 1 82 ? 3.156 -9.616 -4.148 1.00 83.69 82 ASP A C 1
ATOM 669 O O . ASP A 1 82 ? 3.985 -9.645 -5.058 1.00 83.69 82 ASP A O 1
ATOM 673 N N . LYS A 1 83 ? 3.422 -8.992 -2.990 1.00 82.69 83 LYS A N 1
ATOM 674 C CA . LYS A 1 83 ? 4.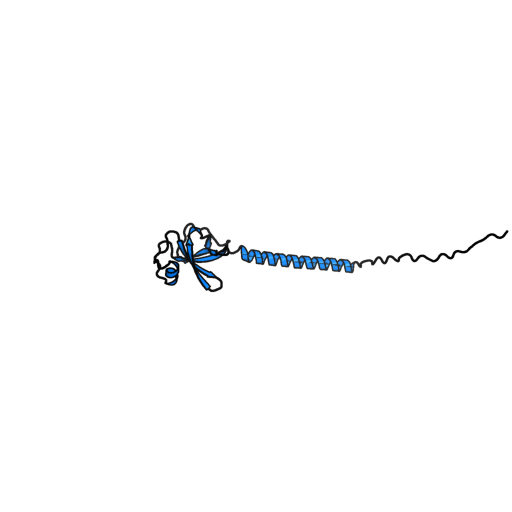615 -8.172 -2.697 1.00 82.69 83 LYS A CA 1
ATOM 675 C C . LYS A 1 83 ? 4.777 -6.940 -3.595 1.00 82.69 83 LYS A C 1
ATOM 677 O O . LYS A 1 83 ? 5.874 -6.393 -3.701 1.00 82.69 83 LYS A O 1
ATOM 682 N N . GLU A 1 84 ? 3.698 -6.465 -4.201 1.00 83.56 84 GLU A N 1
ATOM 683 C CA . GLU A 1 84 ? 3.657 -5.179 -4.889 1.00 83.56 84 GLU A CA 1
ATOM 684 C C . GLU A 1 84 ? 3.458 -4.050 -3.870 1.00 83.56 84 GLU A C 1
ATOM 686 O O . GLU A 1 84 ? 2.647 -4.156 -2.945 1.00 83.56 84 GLU A O 1
ATOM 691 N N . GLY A 1 85 ? 4.189 -2.948 -4.045 1.00 84.81 85 GLY A N 1
ATOM 692 C CA . G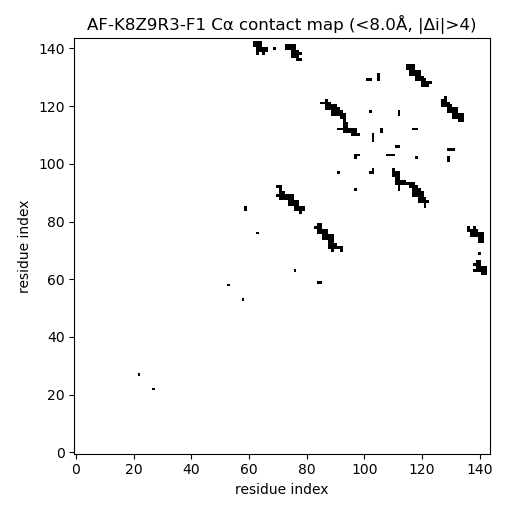LY A 1 85 ? 3.988 -1.738 -3.253 1.00 84.81 85 GLY A CA 1
ATOM 693 C C . GLY A 1 85 ? 2.672 -1.056 -3.627 1.00 84.81 85 GLY A C 1
ATOM 694 O O . GLY A 1 85 ? 2.456 -0.724 -4.792 1.00 84.81 85 GLY A O 1
ATOM 695 N N . ILE A 1 86 ? 1.801 -0.829 -2.643 1.00 88.44 86 ILE A N 1
ATOM 696 C CA . ILE A 1 86 ? 0.527 -0.121 -2.815 1.00 88.44 86 ILE A CA 1
ATOM 697 C C . ILE A 1 86 ? 0.378 1.005 -1.793 1.00 88.44 86 ILE A C 1
ATOM 699 O O . ILE A 1 86 ? 0.872 0.913 -0.667 1.00 88.44 86 ILE A O 1
ATOM 703 N N . LEU A 1 87 ? -0.269 2.100 -2.205 1.00 90.19 87 LEU A N 1
ATOM 704 C CA . LEU A 1 87 ? -0.598 3.206 -1.308 1.00 90.19 87 LEU A CA 1
ATOM 705 C C . LEU A 1 87 ? -1.924 2.905 -0.616 1.00 90.19 87 LEU A C 1
ATOM 707 O O . LEU A 1 87 ? -2.904 2.514 -1.255 1.00 90.19 87 LEU A O 1
ATOM 711 N N . ALA A 1 88 ? -1.945 3.111 0.689 1.00 92.94 88 ALA A N 1
ATOM 712 C CA . ALA A 1 88 ? -3.090 2.912 1.549 1.00 92.94 88 ALA A CA 1
ATOM 713 C C . ALA A 1 88 ? -3.232 4.099 2.502 1.00 92.94 88 ALA A C 1
ATOM 715 O O . ALA A 1 88 ? -2.247 4.714 2.889 1.00 92.94 88 ALA A O 1
ATOM 716 N N . THR A 1 89 ? -4.453 4.411 2.909 1.00 94.38 89 THR A N 1
ATOM 717 C CA . THR A 1 89 ? -4.745 5.451 3.895 1.00 94.38 89 THR A CA 1
ATOM 718 C C . THR A 1 89 ? -5.015 4.807 5.245 1.00 94.38 89 THR A C 1
ATOM 720 O O . THR A 1 89 ? -5.778 3.841 5.333 1.00 94.38 89 THR A O 1
ATOM 723 N N . ILE A 1 90 ? -4.421 5.340 6.310 1.00 94.19 90 ILE A N 1
ATOM 724 C CA . ILE A 1 90 ? -4.720 4.907 7.676 1.00 94.19 90 ILE A CA 1
ATOM 725 C C . ILE A 1 90 ? -6.093 5.435 8.081 1.00 94.19 90 ILE A C 1
ATOM 727 O O . ILE A 1 90 ? -6.279 6.636 8.207 1.00 94.19 90 ILE A O 1
ATOM 731 N N . ILE A 1 91 ? -7.052 4.554 8.352 1.00 94.50 91 ILE A N 1
ATOM 732 C CA . ILE A 1 91 ? -8.409 4.964 8.755 1.00 94.50 91 ILE A CA 1
ATOM 733 C C . ILE A 1 91 ? -8.695 4.748 10.242 1.00 94.50 91 ILE A C 1
ATOM 735 O O . ILE A 1 91 ? -9.641 5.325 10.781 1.00 94.50 91 ILE A O 1
ATOM 739 N N . ALA A 1 92 ? -7.904 3.912 10.918 1.00 94.44 92 ALA A N 1
ATOM 740 C CA . ALA A 1 92 ? -7.996 3.737 12.362 1.00 94.44 92 ALA A CA 1
ATOM 741 C C . ALA A 1 92 ? -6.647 3.351 12.972 1.00 94.44 92 ALA A C 1
ATOM 743 O O . ALA A 1 92 ? -5.962 2.438 12.499 1.00 94.44 92 ALA A O 1
ATOM 744 N N . MET A 1 93 ? -6.307 4.025 14.064 1.00 94.75 93 MET A N 1
ATOM 745 C CA . MET A 1 93 ? -5.062 3.858 14.802 1.00 94.75 93 MET A CA 1
ATOM 746 C C . MET A 1 93 ? -5.162 2.763 15.873 1.00 94.75 93 MET A C 1
ATOM 748 O O . MET A 1 93 ? -6.264 2.409 16.310 1.00 94.75 93 MET A O 1
ATOM 752 N N . PRO A 1 94 ? -4.026 2.228 16.360 1.00 94.06 94 PRO A N 1
ATOM 753 C CA . PRO A 1 94 ? -4.037 1.254 17.438 1.00 94.06 94 PRO A CA 1
ATOM 754 C C . PRO A 1 94 ? -4.784 1.771 18.665 1.00 94.06 94 PRO A C 1
ATOM 756 O O . PRO A 1 94 ? -4.617 2.915 19.089 1.00 94.06 94 PRO A O 1
ATOM 759 N N . LYS A 1 95 ? -5.577 0.896 19.291 1.00 93.25 95 LYS A N 1
ATOM 760 C CA . LYS A 1 95 ? -6.451 1.202 20.438 1.00 93.25 95 LYS A CA 1
ATOM 761 C C . LYS A 1 95 ? -7.583 2.199 20.156 1.00 93.25 95 LYS A C 1
ATOM 763 O O . LYS A 1 95 ? -8.331 2.491 21.096 1.00 93.25 95 LYS A O 1
ATOM 768 N N . GLU A 1 96 ? -7.746 2.689 18.929 1.00 93.44 96 GLU A N 1
ATOM 769 C CA . GLU A 1 96 ? -8.874 3.542 18.557 1.00 93.44 96 GLU A CA 1
ATOM 770 C C . GLU A 1 96 ? -10.176 2.732 18.591 1.00 93.44 96 GLU A C 1
ATOM 772 O O . GLU A 1 96 ? -10.196 1.535 18.288 1.00 93.44 96 GLU A O 1
ATOM 777 N N . LYS A 1 97 ? -11.274 3.373 19.009 1.00 91.38 97 LYS A N 1
ATOM 778 C CA . LYS A 1 97 ? -12.605 2.764 18.954 1.00 91.38 97 LYS A CA 1
ATOM 779 C C . LYS A 1 97 ? -13.226 3.045 17.596 1.00 91.38 97 LYS A C 1
ATOM 781 O O . LYS A 1 97 ? -13.383 4.208 17.234 1.00 91.38 97 LYS A O 1
ATOM 786 N N . VAL A 1 98 ? -13.642 2.000 16.892 1.00 90.88 98 VAL A N 1
ATOM 787 C CA . VAL A 1 98 ? -14.213 2.128 15.547 1.00 90.88 98 VAL A CA 1
ATOM 788 C C . VAL A 1 98 ? -15.707 1.831 15.586 1.00 90.88 98 VAL A C 1
ATOM 790 O O . VAL A 1 98 ? -16.146 0.922 16.283 1.00 90.88 98 VAL A O 1
ATOM 793 N N . LYS A 1 99 ? -16.498 2.629 14.862 1.00 87.06 99 LYS A N 1
ATOM 794 C CA . LYS A 1 99 ? -17.957 2.450 14.720 1.00 87.06 99 LYS A CA 1
ATOM 795 C C . LYS A 1 99 ? -18.376 2.053 13.304 1.00 87.06 99 LYS A C 1
ATOM 797 O O . LYS A 1 99 ? -19.537 1.726 13.075 1.00 87.06 99 LYS A O 1
ATOM 802 N N . GLU A 1 100 ? -17.458 2.114 12.344 1.00 87.44 100 GLU A N 1
ATOM 803 C CA . GLU A 1 100 ? -17.755 1.811 10.950 1.00 87.44 100 GLU A CA 1
ATOM 804 C C . GLU A 1 100 ? -17.998 0.310 10.757 1.00 87.44 100 GLU A C 1
ATOM 806 O O . GLU A 1 100 ? -17.136 -0.517 11.047 1.00 87.44 100 GLU A O 1
ATOM 811 N N . LYS A 1 101 ? -19.172 -0.048 10.220 1.00 86.50 101 LYS A N 1
ATOM 812 C CA . LYS A 1 101 ? -19.623 -1.442 10.083 1.00 86.50 101 LYS A CA 1
ATOM 813 C C . LYS A 1 101 ? -18.629 -2.332 9.326 1.00 86.50 101 LYS A C 1
ATOM 815 O O . LYS A 1 101 ? -18.440 -3.480 9.710 1.00 86.50 101 LYS A O 1
ATOM 820 N N . LYS A 1 102 ? -17.989 -1.817 8.270 1.00 85.94 102 LYS A N 1
ATOM 821 C CA . LYS A 1 102 ? -17.010 -2.575 7.469 1.00 85.94 102 LYS A CA 1
ATOM 822 C C . LYS A 1 102 ? -15.752 -2.911 8.271 1.00 85.94 102 LYS A C 1
ATOM 824 O O . LYS A 1 102 ? -15.276 -4.037 8.213 1.00 85.94 102 LYS A O 1
ATOM 829 N N . VAL A 1 103 ? -15.262 -1.957 9.061 1.00 85.50 103 VAL A N 1
ATOM 830 C CA . VAL A 1 103 ? -14.098 -2.157 9.932 1.00 85.50 103 VAL A CA 1
ATOM 831 C C . VAL A 1 103 ? -14.444 -3.067 11.109 1.00 85.50 103 VAL A C 1
ATOM 833 O O . VAL A 1 103 ? -13.636 -3.898 11.499 1.00 85.50 103 VAL A O 1
ATOM 836 N N . LEU A 1 104 ? -15.666 -2.986 11.637 1.00 87.19 104 LEU A N 1
ATOM 837 C CA . LEU A 1 104 ? -16.128 -3.904 12.680 1.00 87.19 104 LEU A CA 1
ATOM 838 C C . LEU A 1 104 ? -16.187 -5.360 12.205 1.00 87.19 104 LEU A C 1
ATOM 840 O O . LEU A 1 104 ? -15.853 -6.253 12.976 1.00 87.19 104 LEU A O 1
ATOM 844 N N . LEU A 1 105 ? -16.571 -5.602 10.947 1.00 86.50 105 LEU A N 1
ATOM 845 C CA . LEU A 1 105 ? -16.510 -6.941 10.350 1.00 86.50 105 LEU A CA 1
ATOM 846 C C . LEU A 1 105 ? -15.065 -7.446 10.251 1.00 86.50 105 LEU A C 1
ATOM 848 O O . LEU A 1 105 ? -14.808 -8.601 10.571 1.00 86.50 105 LEU A O 1
ATOM 852 N N . LEU A 1 106 ? -14.129 -6.572 9.865 1.00 88.00 106 LEU A N 1
ATOM 853 C CA . LEU A 1 106 ? -12.696 -6.883 9.807 1.00 88.00 106 LEU A CA 1
ATOM 854 C C . LEU A 1 106 ? -12.105 -7.205 11.192 1.00 88.00 106 LEU A C 1
ATOM 856 O O . LEU A 1 106 ? -11.203 -8.024 11.298 1.00 88.00 106 LEU A O 1
ATOM 860 N N . LEU A 1 107 ? -12.617 -6.570 12.247 1.00 89.50 107 LEU A N 1
ATOM 861 C CA . LEU A 1 107 ? -12.195 -6.772 13.636 1.00 89.50 107 LEU A CA 1
ATOM 862 C C . LEU A 1 107 ? -12.984 -7.880 14.361 1.00 89.50 107 LEU A C 1
ATOM 864 O O . LEU A 1 107 ? -12.972 -7.924 15.590 1.00 89.50 107 LEU A O 1
ATOM 868 N N . GLU A 1 108 ? -13.711 -8.739 13.637 1.00 87.69 108 GLU A N 1
ATOM 869 C CA . GLU A 1 108 ? -14.518 -9.834 14.210 1.00 87.69 108 GLU A CA 1
ATOM 870 C C . GLU A 1 108 ? -15.527 -9.361 15.279 1.00 87.69 108 GLU A C 1
ATOM 872 O O . GLU A 1 108 ? -15.799 -10.034 16.272 1.00 87.69 108 GLU A O 1
ATOM 877 N N . GLY A 1 109 ? -16.082 -8.158 15.105 1.00 82.12 109 GLY A N 1
ATOM 878 C CA . GLY A 1 109 ? -17.016 -7.544 16.053 1.00 82.12 109 GLY A CA 1
ATOM 879 C C . GLY A 1 109 ? -16.355 -6.838 17.242 1.00 82.12 109 GLY A C 1
ATOM 880 O O . GLY A 1 109 ? -17.060 -6.270 18.079 1.00 82.12 109 GLY A O 1
ATOM 881 N N . GLN A 1 110 ? -15.021 -6.804 17.325 1.00 89.12 110 GLN A N 1
ATOM 882 C CA . GLN A 1 110 ? -14.326 -5.996 18.323 1.00 89.12 110 GLN A CA 1
ATOM 883 C C . GLN A 1 110 ? -14.410 -4.509 17.959 1.00 89.12 110 GLN A C 1
ATOM 885 O O . GLN A 1 110 ? -13.978 -4.065 16.900 1.00 89.12 110 GLN A O 1
ATOM 890 N N . ASN A 1 111 ? -14.908 -3.697 18.892 1.00 89.00 111 ASN A N 1
ATOM 891 C CA . ASN A 1 111 ? -15.063 -2.248 18.703 1.00 89.00 111 ASN A CA 1
ATOM 892 C C . ASN A 1 111 ? -13.757 -1.454 18.896 1.00 89.00 111 ASN A C 1
ATOM 894 O O . ASN A 1 111 ? -13.803 -0.232 19.062 1.00 89.00 111 ASN A O 1
ATOM 898 N N . LYS A 1 112 ? -12.600 -2.120 18.961 1.00 93.25 112 LYS A N 1
ATOM 899 C CA . LYS A 1 112 ? -11.312 -1.496 19.269 1.00 93.25 112 LYS A CA 1
ATOM 900 C C . LYS A 1 112 ? -10.193 -2.130 18.455 1.00 93.25 112 LYS A C 1
ATOM 902 O O . LYS A 1 112 ? -10.063 -3.348 18.441 1.00 93.25 112 LYS A O 1
ATOM 907 N N . VAL A 1 113 ? -9.357 -1.296 17.845 1.00 93.50 113 VAL A N 1
ATOM 908 C CA . VAL A 1 113 ? -8.190 -1.758 17.085 1.00 93.50 113 VAL A CA 1
ATOM 909 C C . VAL A 1 113 ? -7.120 -2.332 18.037 1.00 93.50 113 VAL A C 1
ATOM 911 O O . VAL A 1 113 ? -6.861 -1.729 19.090 1.00 93.50 113 VAL A O 1
ATOM 914 N N . PRO A 1 114 ? -6.468 -3.462 17.707 1.00 94.12 114 PRO A N 1
ATOM 915 C CA . PRO A 1 114 ? -5.384 -4.041 18.505 1.00 94.12 114 PRO A CA 1
ATOM 916 C C . PRO A 1 114 ? -4.193 -3.094 18.729 1.00 94.12 114 PRO A C 1
ATOM 918 O O . PRO A 1 114 ? -3.955 -2.160 17.971 1.00 94.12 114 PRO A O 1
ATOM 921 N N . LYS A 1 115 ? -3.421 -3.332 19.800 1.0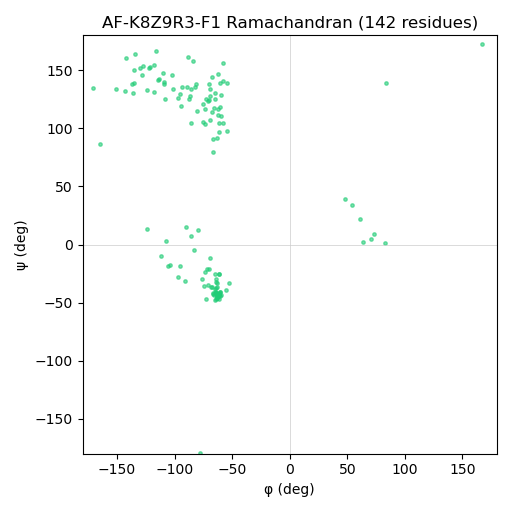0 89.88 115 LYS A N 1
ATOM 922 C CA . LYS A 1 115 ? -2.406 -2.399 20.340 1.00 89.88 115 LYS A CA 1
ATOM 923 C C . LYS A 1 115 ? -1.254 -2.044 19.382 1.00 89.88 115 LYS A C 1
ATOM 925 O O . LYS A 1 115 ? -0.700 -0.963 19.550 1.00 89.88 115 LYS A O 1
ATOM 930 N N . ASN A 1 116 ? -0.937 -2.901 18.412 1.00 91.69 116 ASN A N 1
ATOM 931 C CA . ASN A 1 116 ? 0.183 -2.724 17.472 1.00 91.69 116 ASN A CA 1
ATOM 932 C C . ASN A 1 116 ? -0.263 -2.770 16.002 1.00 91.69 116 ASN A C 1
ATOM 934 O O . ASN A 1 116 ? 0.561 -2.934 15.106 1.00 91.69 116 ASN A O 1
ATOM 938 N N . GLN A 1 117 ? -1.568 -2.688 15.754 1.00 93.44 117 GLN A N 1
ATOM 939 C CA . GLN A 1 117 ? -2.126 -2.799 14.415 1.00 93.44 117 GLN A CA 1
ATOM 940 C C . GLN A 1 117 ? -2.908 -1.542 14.077 1.00 93.44 117 GLN A C 1
ATOM 942 O O . GLN A 1 117 ? -3.432 -0.862 14.957 1.00 93.44 117 GLN A O 1
ATOM 947 N N . CYS A 1 118 ? -2.982 -1.244 12.793 1.00 94.31 118 CYS A N 1
ATOM 948 C CA . CYS A 1 118 ? -3.787 -0.165 12.257 1.00 94.31 118 CYS A CA 1
ATOM 949 C C . CYS A 1 118 ? -4.682 -0.714 11.153 1.00 94.31 118 CYS A C 1
ATOM 951 O O . CYS A 1 118 ? -4.383 -1.741 10.536 1.00 94.31 118 CYS A O 1
ATOM 953 N N . VAL A 1 119 ? -5.807 -0.042 10.941 1.00 94.81 119 VAL A N 1
ATOM 954 C CA . VAL A 1 119 ? -6.708 -0.372 9.844 1.00 94.81 119 VAL A CA 1
ATOM 955 C C . VAL A 1 119 ? -6.396 0.558 8.691 1.00 94.81 119 VAL A C 1
ATOM 957 O O . VAL A 1 119 ? -6.412 1.781 8.843 1.00 94.81 119 VAL A O 1
ATOM 960 N N . LEU A 1 120 ? -6.141 -0.045 7.541 1.00 94.75 120 LEU A N 1
ATOM 961 C CA . LEU A 1 120 ? -5.840 0.634 6.300 1.00 94.75 120 LEU A CA 1
ATOM 962 C C . LEU A 1 120 ? -6.983 0.480 5.313 1.00 94.75 120 LEU A C 1
ATOM 964 O O . LEU A 1 120 ? -7.629 -0.568 5.259 1.00 94.75 120 LEU A O 1
ATOM 968 N N . GLN A 1 121 ? -7.173 1.504 4.493 1.00 94.62 121 GLN A N 1
ATOM 969 C CA . GLN A 1 121 ? -8.044 1.494 3.331 1.00 94.62 121 GLN A CA 1
ATOM 970 C C . GLN A 1 121 ? -7.204 1.723 2.078 1.00 94.62 121 GLN A C 1
ATOM 972 O O . GLN A 1 121 ? -6.422 2.664 2.019 1.00 94.62 121 GLN A O 1
ATOM 977 N N . TYR A 1 122 ? -7.380 0.902 1.050 1.00 92.44 122 TYR A N 1
ATOM 978 C CA . TYR A 1 122 ? -6.713 1.104 -0.238 1.00 92.44 122 TYR A CA 1
ATOM 979 C C . TYR A 1 122 ? -7.630 0.742 -1.401 1.00 92.44 122 TYR A C 1
ATOM 981 O O . TYR A 1 122 ? -8.631 0.041 -1.235 1.00 92.44 122 TYR A O 1
ATOM 989 N N . SER A 1 123 ? -7.299 1.242 -2.590 1.00 89.56 123 SER A N 1
ATOM 990 C CA . SER A 1 123 ? -7.999 0.916 -3.831 1.00 89.56 123 SER A CA 1
ATOM 991 C C . SER A 1 123 ? -7.111 0.036 -4.700 1.00 89.56 123 SER A C 1
ATOM 993 O O . SER A 1 123 ? -5.980 0.408 -5.001 1.00 89.56 123 SER A O 1
ATOM 995 N N . TYR A 1 124 ? -7.615 -1.124 -5.110 1.00 85.31 124 TYR A N 1
ATOM 996 C CA . TYR A 1 124 ? -6.913 -2.046 -6.002 1.00 85.31 124 TYR A CA 1
ATOM 997 C C . TYR A 1 124 ? -7.893 -2.556 -7.064 1.00 85.31 124 TYR A C 1
ATOM 999 O O . TYR A 1 124 ? -9.022 -2.928 -6.745 1.00 85.31 124 TYR A O 1
ATOM 1007 N N . HIS A 1 125 ? -7.523 -2.503 -8.348 1.00 85.06 125 HIS A N 1
ATOM 1008 C CA . HIS A 1 125 ? -8.420 -2.828 -9.478 1.00 85.06 125 HIS A CA 1
ATOM 1009 C C . HIS A 1 125 ? -9.805 -2.147 -9.406 1.00 85.06 125 HIS A C 1
ATOM 1011 O O . HIS A 1 125 ? -10.835 -2.759 -9.690 1.00 85.06 125 HIS A O 1
ATOM 1017 N N . GLY A 1 126 ? -9.847 -0.880 -8.971 1.00 87.31 126 GLY A N 1
ATOM 1018 C CA . GLY A 1 126 ? -11.080 -0.086 -8.871 1.00 87.31 126 GLY A CA 1
ATOM 1019 C C . GLY A 1 126 ? -12.023 -0.477 -7.726 1.00 87.31 126 GLY A C 1
ATOM 1020 O O . GLY A 1 126 ? -13.144 0.024 -7.661 1.00 87.31 126 GLY A O 1
ATOM 1021 N N . LYS A 1 127 ? -11.593 -1.360 -6.820 1.00 89.00 127 LYS A N 1
ATOM 1022 C CA . LYS A 1 127 ? -12.348 -1.764 -5.629 1.00 89.00 127 LYS A CA 1
ATOM 1023 C C . LYS A 1 127 ? -11.634 -1.299 -4.366 1.00 89.00 127 LYS A C 1
ATOM 1025 O O . LYS A 1 127 ? -10.410 -1.346 -4.285 1.00 89.00 127 LYS A O 1
ATOM 1030 N N . THR A 1 128 ? -12.410 -0.875 -3.372 1.00 90.56 128 THR A N 1
ATOM 1031 C CA . THR A 1 128 ? -11.898 -0.487 -2.053 1.00 90.56 128 THR A CA 1
ATOM 1032 C C . THR A 1 128 ? -11.778 -1.704 -1.147 1.00 90.56 128 THR A C 1
ATOM 1034 O O . THR A 1 128 ? -12.760 -2.418 -0.937 1.00 90.56 128 THR A O 1
ATOM 1037 N N . TYR A 1 129 ? -10.601 -1.887 -0.565 1.00 90.81 129 TYR A N 1
ATOM 1038 C CA . TYR A 1 129 ? -10.299 -2.933 0.401 1.00 90.81 129 TYR A CA 1
ATOM 1039 C C . TYR A 1 129 ? -9.909 -2.322 1.739 1.00 90.81 129 TYR A C 1
ATOM 1041 O O . TYR A 1 129 ? -9.425 -1.191 1.809 1.00 90.81 129 TYR A O 1
ATOM 1049 N N . TYR A 1 130 ? -10.128 -3.102 2.792 1.00 92.50 130 TYR A N 1
ATOM 1050 C CA . TYR A 1 130 ? -9.753 -2.763 4.153 1.00 92.50 130 TYR A CA 1
ATOM 1051 C C . TYR A 1 130 ? -8.875 -3.880 4.691 1.00 92.50 130 TYR A C 1
ATOM 1053 O O . TYR A 1 130 ? -9.219 -5.053 4.542 1.00 92.50 130 TYR A O 1
ATOM 1061 N N . ARG A 1 131 ? -7.755 -3.525 5.313 1.00 92.75 131 ARG A N 1
ATOM 1062 C CA . ARG A 1 131 ? -6.813 -4.501 5.862 1.00 92.75 131 ARG A CA 1
ATOM 1063 C C . ARG A 1 131 ? -6.334 -4.049 7.226 1.00 92.75 131 ARG A C 1
ATOM 1065 O O . ARG A 1 131 ? -6.064 -2.872 7.443 1.00 92.75 131 ARG A O 1
ATOM 1072 N N . LEU A 1 132 ? -6.245 -5.003 8.140 1.00 93.69 132 LEU A N 1
ATOM 1073 C CA . LEU A 1 132 ? -5.632 -4.823 9.442 1.00 93.69 132 LEU A CA 1
ATOM 1074 C C . LEU A 1 132 ? -4.183 -5.279 9.314 1.00 93.69 132 LEU A C 1
ATOM 1076 O O . LEU A 1 132 ? -3.951 -6.438 8.972 1.00 93.69 132 LEU A O 1
ATOM 1080 N N . ILE A 1 133 ? -3.230 -4.381 9.546 1.00 93.06 133 ILE A N 1
ATOM 1081 C CA . ILE A 1 133 ? -1.806 -4.722 9.480 1.00 93.06 133 ILE A CA 1
ATOM 1082 C C . ILE A 1 133 ? -1.060 -4.237 10.724 1.00 93.06 133 ILE A C 1
ATOM 1084 O O . ILE A 1 133 ? -1.463 -3.237 11.334 1.00 93.06 133 ILE A O 1
ATOM 1088 N N . PRO A 1 134 ? 0.037 -4.904 11.111 1.00 93.44 134 PRO A N 1
ATOM 1089 C CA . PRO A 1 134 ? 1.004 -4.360 12.054 1.00 93.44 134 PRO A CA 1
ATOM 1090 C C . PRO A 1 134 ? 1.579 -3.028 11.565 1.00 93.44 134 PRO A C 1
ATOM 1092 O O . PRO A 1 134 ? 1.894 -2.873 10.389 1.00 93.44 134 PRO A O 1
ATOM 1095 N N . GLN A 1 135 ? 1.777 -2.072 12.476 1.00 90.38 135 GLN A N 1
ATOM 1096 C CA . GLN A 1 135 ? 2.417 -0.793 12.124 1.00 90.38 135 GLN A CA 1
ATOM 1097 C C . GLN A 1 135 ? 3.853 -0.966 11.606 1.00 90.38 135 GLN A C 1
ATOM 1099 O O . GLN A 1 135 ? 4.346 -0.130 10.856 1.00 90.38 135 GLN A O 1
ATOM 1104 N N . GLU A 1 136 ? 4.511 -2.056 11.995 1.00 89.31 136 GLU A N 1
ATOM 1105 C CA . GLU A 1 136 ? 5.869 -2.417 11.576 1.00 89.31 136 GLU A CA 1
ATOM 1106 C C . GLU A 1 136 ? 5.945 -2.837 10.098 1.00 89.31 136 GLU A C 1
ATOM 1108 O O . GLU A 1 136 ? 7.013 -2.762 9.499 1.00 89.31 136 GLU A O 1
ATOM 1113 N N . GLU A 1 137 ? 4.823 -3.246 9.495 1.00 89.44 137 GLU A N 1
ATOM 1114 C CA . GLU A 1 137 ? 4.751 -3.624 8.076 1.00 89.44 137 GLU A CA 1
ATOM 1115 C C . GLU A 1 137 ? 4.581 -2.410 7.142 1.00 89.44 137 GLU A C 1
ATOM 1117 O O . GLU A 1 137 ? 4.601 -2.555 5.918 1.00 89.44 137 GLU A O 1
ATOM 1122 N N . ILE A 1 138 ? 4.429 -1.202 7.697 1.00 90.56 138 ILE A N 1
ATOM 1123 C CA . ILE A 1 138 ? 4.344 0.030 6.912 1.00 90.56 138 ILE A CA 1
ATOM 1124 C C . ILE A 1 138 ? 5.740 0.414 6.410 1.00 90.56 138 ILE A C 1
ATOM 1126 O O . ILE A 1 138 ? 6.653 0.670 7.194 1.00 90.56 138 ILE A O 1
ATOM 1130 N N . LEU A 1 139 ? 5.891 0.512 5.087 1.00 88.38 139 LEU A N 1
ATOM 1131 C CA . LEU A 1 139 ? 7.174 0.775 4.424 1.00 88.38 139 LEU A CA 1
ATOM 1132 C C . LEU A 1 139 ? 7.603 2.243 4.522 1.00 88.38 139 LEU A C 1
ATOM 1134 O O . LEU A 1 139 ? 8.793 2.556 4.506 1.00 88.38 139 LEU A O 1
ATOM 1138 N N . GLY A 1 140 ? 6.634 3.152 4.593 1.00 89.31 140 GLY A N 1
ATOM 1139 C CA . GLY A 1 140 ? 6.873 4.583 4.703 1.00 89.31 140 GLY A CA 1
ATOM 1140 C C . GLY A 1 140 ? 5.610 5.393 4.458 1.00 89.31 140 GLY A C 1
ATOM 1141 O O . GLY A 1 140 ? 4.574 4.860 4.061 1.00 89.31 140 GLY A O 1
ATOM 1142 N N . LYS A 1 141 ? 5.705 6.698 4.688 1.00 88.62 141 LYS A N 1
ATOM 1143 C CA . LYS A 1 141 ? 4.643 7.666 4.425 1.00 88.62 141 LYS A CA 1
ATOM 1144 C C . LYS A 1 141 ? 4.951 8.428 3.141 1.00 88.62 141 LYS A C 1
ATOM 1146 O O . LYS A 1 141 ? 6.117 8.666 2.824 1.00 88.62 141 LYS A O 1
ATOM 1151 N N . LYS A 1 142 ? 3.918 8.795 2.390 1.00 84.38 142 LYS A N 1
ATOM 1152 C CA . LYS A 1 142 ? 4.052 9.611 1.180 1.00 84.38 142 LYS A CA 1
ATOM 1153 C C . LYS A 1 142 ? 4.464 11.040 1.554 1.00 84.38 142 LYS A C 1
ATOM 1155 O O . LYS A 1 142 ? 3.821 11.663 2.396 1.00 84.38 142 LYS A O 1
ATOM 1160 N N . LEU A 1 143 ? 5.531 11.552 0.940 1.00 72.88 143 LEU A N 1
ATOM 1161 C CA . LEU A 1 143 ? 5.898 12.971 1.000 1.00 72.88 143 LEU A CA 1
ATOM 1162 C C . LEU A 1 143 ? 4.802 13.800 0.304 1.00 72.88 143 LEU A C 1
ATOM 1164 O O . LEU A 1 143 ? 4.455 13.506 -0.841 1.00 72.88 143 LEU A O 1
ATOM 1168 N N . ILE A 1 144 ? 4.245 14.784 1.018 1.00 61.12 144 ILE A N 1
ATOM 1169 C CA . ILE A 1 144 ? 3.272 15.765 0.499 1.00 61.12 144 ILE A CA 1
ATOM 1170 C C . ILE A 1 144 ? 4.008 16.830 -0.312 1.00 61.12 144 ILE A C 1
ATOM 1172 O O . ILE A 1 144 ? 5.056 17.306 0.183 1.00 61.12 144 ILE A O 1
#